Protein AF-A0A7X7H3E6-F1 (afdb_monomer_lite)

Foldseek 3Di:
DQVLCVVVVVCVVVVHDLCVVCVVPPDDSVRNVCSNVVVDDDDVVRVDD

Secondary structure (DSS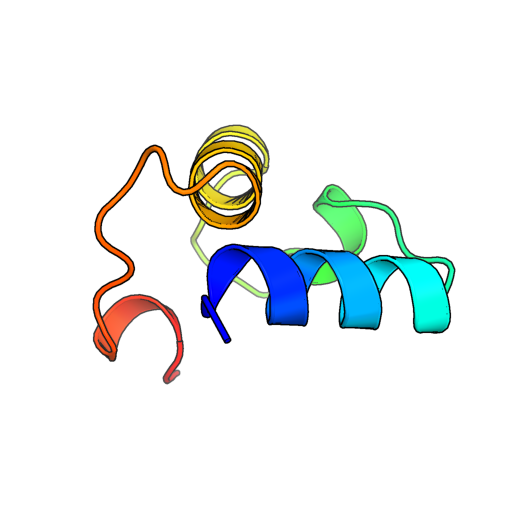P, 8-state):
--HHHHHHHHHHHTT--HHHHTTTSSS-HHHHHHHHTT-S---GGGT--

pLDDT: mean 82.5, std 13.25, range [50.66, 95.94]

Sequence (49 aa):
MKISEALRKERKSLGLTQGQMIKESKISVTHYSKMENGQNRIFIDDLIL

Structure (mmCIF, N/CA/C/O backbone):
data_AF-A0A7X7H3E6-F1
#
_entry.id   AF-A0A7X7H3E6-F1
#
loop_
_atom_site.group_PDB
_atom_site.id
_atom_site.type_symbol
_atom_site.label_atom_id
_atom_site.label_alt_id
_atom_site.label_comp_id
_atom_site.label_asym_id
_atom_site.label_entity_id
_atom_site.label_seq_id
_atom_site.pdbx_PDB_ins_code
_atom_site.Cartn_x
_atom_site.Cartn_y
_atom_site.Cartn_z
_atom_site.occupancy
_atom_site.B_iso_or_equiv
_atom_site.auth_seq_id
_atom_site.auth_comp_id
_atom_site.auth_asym_id
_atom_site.auth_atom_id
_atom_site.pdbx_PDB_model_num
ATOM 1 N N . MET A 1 1 ? -18.288 -10.883 -9.809 1.00 57.44 1 MET A N 1
ATOM 2 C CA . MET 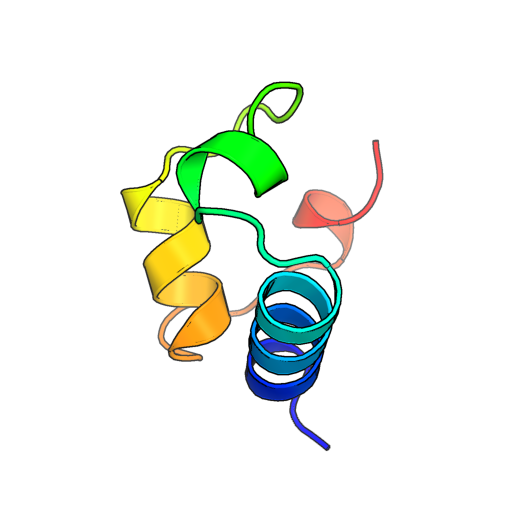A 1 1 ? -17.490 -10.154 -8.797 1.00 57.44 1 MET A CA 1
ATOM 3 C C . MET A 1 1 ? -16.125 -9.874 -9.406 1.00 57.44 1 MET A C 1
ATOM 5 O O . MET A 1 1 ? -15.557 -10.806 -9.964 1.00 57.44 1 MET A O 1
ATOM 9 N N . LYS A 1 2 ? -15.630 -8.629 -9.409 1.00 76.88 2 LYS A N 1
ATOM 10 C CA . LYS A 1 2 ? -14.301 -8.339 -9.978 1.00 76.88 2 LYS A CA 1
ATOM 11 C C . LYS A 1 2 ? -13.221 -8.710 -8.954 1.00 76.88 2 LYS A C 1
ATOM 13 O O . LYS A 1 2 ? -13.373 -8.398 -7.776 1.00 76.88 2 LYS A O 1
ATOM 18 N N . ILE A 1 3 ? -12.131 -9.350 -9.384 1.00 81.62 3 ILE A N 1
ATOM 19 C CA . ILE A 1 3 ? -11.010 -9.759 -8.505 1.00 81.62 3 ILE A CA 1
ATOM 20 C C . ILE A 1 3 ? -10.452 -8.559 -7.719 1.00 81.62 3 ILE A C 1
ATOM 22 O O . ILE A 1 3 ? -10.134 -8.680 -6.540 1.00 81.62 3 ILE A O 1
ATOM 26 N N . SER A 1 4 ? -10.437 -7.375 -8.335 1.00 85.31 4 SER A N 1
ATOM 27 C CA . SER A 1 4 ? -10.054 -6.105 -7.706 1.00 85.31 4 SER A CA 1
ATOM 28 C C . SER A 1 4 ? -10.874 -5.771 -6.453 1.00 85.31 4 SER A C 1
ATOM 30 O O . SER A 1 4 ? -10.337 -5.315 -5.444 1.00 85.31 4 SER A O 1
ATOM 32 N N . GLU A 1 5 ? -12.184 -6.020 -6.496 1.00 87.12 5 GLU A N 1
ATOM 33 C CA . GLU A 1 5 ? -13.092 -5.781 -5.372 1.00 87.12 5 GLU A CA 1
ATOM 34 C C . GLU A 1 5 ? -12.921 -6.843 -4.287 1.00 87.12 5 GLU A C 1
ATOM 36 O O . GLU A 1 5 ? -12.962 -6.511 -3.104 1.00 87.12 5 GLU A O 1
ATOM 41 N N . ALA A 1 6 ? -12.686 -8.098 -4.685 1.00 88.75 6 ALA A N 1
ATOM 42 C CA . ALA A 1 6 ? -12.406 -9.194 -3.764 1.00 88.75 6 ALA A CA 1
ATOM 43 C C . ALA A 1 6 ? -11.121 -8.931 -2.964 1.00 88.75 6 ALA A C 1
ATOM 45 O O . ALA A 1 6 ? -11.161 -8.965 -1.739 1.00 88.75 6 ALA A O 1
ATOM 46 N N . LEU A 1 7 ? -10.028 -8.557 -3.639 1.00 88.00 7 LEU A N 1
ATOM 47 C CA . LEU A 1 7 ? -8.749 -8.194 -3.014 1.00 88.00 7 LEU A CA 1
ATOM 48 C C . LEU A 1 7 ? -8.905 -7.044 -2.015 1.00 88.00 7 LEU A C 1
ATOM 50 O O . LEU A 1 7 ? -8.446 -7.126 -0.876 1.00 88.00 7 LEU A O 1
ATOM 54 N N . ARG A 1 8 ? -9.617 -5.984 -2.413 1.00 91.25 8 ARG A N 1
ATOM 55 C CA . ARG A 1 8 ? -9.885 -4.846 -1.529 1.00 91.25 8 ARG A CA 1
ATOM 56 C C . ARG A 1 8 ? -10.721 -5.247 -0.315 1.00 91.25 8 ARG A C 1
ATOM 58 O O . ARG A 1 8 ? -10.484 -4.733 0.779 1.00 91.25 8 ARG A O 1
ATOM 65 N N . LYS A 1 9 ? -11.730 -6.099 -0.508 1.00 93.12 9 LYS A N 1
ATOM 66 C CA . LYS A 1 9 ? -12.601 -6.573 0.570 1.00 93.12 9 LYS A CA 1
ATOM 67 C C . LYS A 1 9 ? -11.819 -7.438 1.553 1.00 93.12 9 LYS A C 1
ATOM 69 O O . LYS A 1 9 ? -11.915 -7.190 2.749 1.00 93.12 9 LYS A O 1
ATOM 74 N N . GLU A 1 10 ? -11.010 -8.361 1.047 1.00 92.44 10 GLU A N 1
ATOM 75 C CA . GLU A 1 10 ? -10.157 -9.237 1.850 1.00 92.44 10 GLU A CA 1
ATOM 76 C C . GLU A 1 10 ? -9.167 -8.423 2.684 1.00 92.44 10 GLU A C 1
ATOM 78 O O . GLU A 1 10 ? -9.155 -8.519 3.909 1.00 92.44 10 GLU A O 1
ATOM 83 N N . ARG A 1 11 ? -8.432 -7.497 2.052 1.00 94.44 11 ARG A N 1
ATOM 84 C CA . ARG A 1 11 ? -7.498 -6.613 2.761 1.00 94.44 11 ARG A CA 1
ATOM 85 C C . ARG A 1 11 ? -8.180 -5.840 3.893 1.00 94.44 11 ARG A C 1
ATOM 87 O O . ARG A 1 11 ? -7.626 -5.728 4.985 1.00 94.44 11 ARG A O 1
ATOM 94 N N . LYS A 1 12 ? -9.366 -5.277 3.632 1.00 94.88 12 LYS A N 1
ATOM 95 C CA . LYS A 1 12 ? -10.145 -4.553 4.650 1.00 94.88 12 LYS A CA 1
ATOM 96 C C . LYS A 1 12 ? -10.629 -5.480 5.765 1.00 94.88 12 LYS A C 1
ATOM 98 O O . LYS A 1 12 ? -10.592 -5.067 6.917 1.00 94.88 12 LYS A O 1
ATOM 103 N N . SER A 1 13 ? -11.048 -6.700 5.432 1.00 95.94 13 SER A N 1
ATOM 104 C CA . SER A 1 13 ? -11.473 -7.718 6.400 1.00 95.94 13 SER A CA 1
ATOM 105 C C . SER A 1 13 ? -10.343 -8.101 7.355 1.00 95.94 13 SER A C 1
ATOM 107 O O . SER A 1 13 ? -10.572 -8.275 8.545 1.00 95.94 13 SER A O 1
ATOM 109 N N . LEU A 1 14 ? -9.114 -8.168 6.843 1.00 94.38 14 LEU A N 1
ATOM 110 C CA . LEU A 1 14 ? -7.915 -8.470 7.623 1.00 94.38 14 LEU A CA 1
ATOM 111 C C . LEU A 1 14 ? -7.342 -7.247 8.366 1.00 94.38 14 LEU A C 1
ATOM 113 O O . LEU A 1 14 ? -6.368 -7.380 9.102 1.00 94.38 14 LEU A O 1
ATOM 117 N N . GLY A 1 15 ? -7.902 -6.046 8.168 1.00 95.62 15 GLY A N 1
ATOM 118 C CA . GLY A 1 15 ? -7.392 -4.811 8.776 1.00 95.62 15 GLY A CA 1
ATOM 119 C C . GLY A 1 15 ? -6.0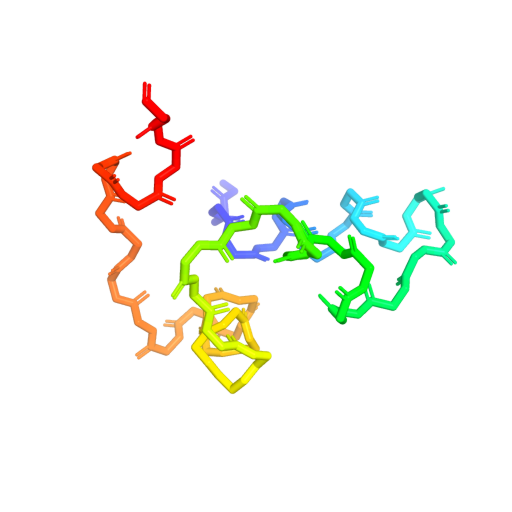05 -4.395 8.272 1.00 95.62 15 GLY A C 1
ATOM 120 O O . GLY A 1 15 ? -5.299 -3.654 8.952 1.00 95.62 15 GLY A O 1
ATOM 121 N N . LEU A 1 16 ? -5.600 -4.867 7.089 1.00 94.25 16 LEU A N 1
ATOM 122 C CA . LEU A 1 16 ? -4.251 -4.673 6.563 1.00 94.25 16 LEU A CA 1
ATOM 123 C C . LEU A 1 16 ? -4.139 -3.422 5.681 1.00 94.25 16 LEU A C 1
ATOM 125 O O . LEU A 1 16 ? -5.052 -3.009 4.951 1.00 94.25 16 LEU A O 1
ATOM 129 N N . THR A 1 17 ? -2.951 -2.828 5.693 1.00 95.25 17 THR A N 1
ATOM 130 C CA . THR A 1 17 ? -2.545 -1.817 4.713 1.00 95.25 17 THR A CA 1
ATOM 131 C C . THR A 1 17 ? -2.152 -2.479 3.389 1.00 95.25 17 THR A C 1
ATOM 133 O O . THR A 1 17 ? -1.809 -3.659 3.340 1.00 95.25 17 THR A O 1
ATOM 136 N N . GLN A 1 18 ? -2.169 -1.722 2.288 1.00 93.00 18 GLN A N 1
ATOM 137 C CA . GLN A 1 18 ? -1.735 -2.246 0.985 1.00 93.00 18 GLN A CA 1
ATOM 138 C C . GLN A 1 18 ? -0.276 -2.728 1.021 1.00 93.00 18 GLN A C 1
ATOM 140 O O . GLN A 1 18 ? 0.030 -3.760 0.443 1.00 93.00 18 GLN A O 1
ATOM 145 N N . GLY A 1 19 ? 0.606 -2.037 1.755 1.00 93.38 19 GLY A N 1
ATOM 146 C CA . GLY A 1 19 ? 2.002 -2.455 1.923 1.00 93.38 19 GLY A CA 1
ATOM 147 C C . GLY A 1 19 ? 2.169 -3.756 2.706 1.00 93.38 19 GLY A C 1
ATOM 148 O O . GLY A 1 19 ? 3.076 -4.525 2.416 1.00 93.38 19 GLY A O 1
ATOM 149 N N . GLN A 1 20 ? 1.275 -4.046 3.654 1.00 93.62 20 GLN A N 1
ATOM 150 C CA . GLN A 1 20 ? 1.299 -5.323 4.371 1.00 93.62 20 GLN A CA 1
ATOM 151 C C . GLN A 1 20 ? 0.859 -6.490 3.484 1.00 93.62 20 GLN A C 1
ATOM 153 O O . GLN A 1 20 ? 1.449 -7.559 3.583 1.00 93.62 20 GLN A O 1
ATOM 158 N N . MET A 1 21 ? -0.106 -6.278 2.581 1.00 91.50 21 MET A N 1
ATOM 159 C CA . MET A 1 21 ? -0.562 -7.315 1.640 1.00 91.50 21 MET A CA 1
ATOM 160 C C . MET A 1 21 ? 0.539 -7.798 0.694 1.00 91.50 21 MET A C 1
ATOM 162 O O . MET A 1 21 ? 0.512 -8.937 0.246 1.00 91.50 21 MET A O 1
ATOM 166 N N . ILE A 1 22 ? 1.496 -6.928 0.377 1.00 91.12 22 ILE A N 1
ATOM 167 C CA . ILE A 1 22 ? 2.531 -7.190 -0.627 1.00 91.12 22 ILE A CA 1
ATOM 168 C C . ILE A 1 22 ? 3.928 -7.325 -0.036 1.00 91.12 22 ILE A C 1
ATOM 170 O O . ILE A 1 22 ? 4.900 -7.333 -0.781 1.00 91.12 22 ILE A O 1
ATOM 174 N N . LYS A 1 23 ? 4.044 -7.407 1.293 1.00 88.94 23 LYS A N 1
ATOM 175 C CA . LYS A 1 23 ? 5.332 -7.379 1.997 1.00 88.94 23 LYS A CA 1
ATOM 176 C C . LYS A 1 23 ? 6.310 -8.449 1.496 1.00 88.94 23 LYS A C 1
ATOM 178 O O . LYS A 1 23 ? 7.511 -8.209 1.479 1.00 88.94 23 LYS A O 1
ATOM 183 N N . GLU A 1 24 ? 5.790 -9.601 1.086 1.00 87.12 24 GLU A N 1
ATOM 184 C CA . GLU A 1 24 ? 6.569 -10.736 0.571 1.00 87.12 24 GLU A CA 1
ATOM 185 C C . GLU A 1 24 ? 6.415 -10.924 -0.946 1.00 87.12 24 GLU A C 1
ATOM 187 O O . GLU A 1 24 ? 6.920 -11.882 -1.523 1.00 87.12 24 GLU A O 1
ATOM 192 N N . SER A 1 25 ? 5.724 -9.999 -1.612 1.00 84.69 25 SER A N 1
ATOM 193 C CA . SER A 1 25 ? 5.549 -10.014 -3.059 1.00 84.69 25 SER A CA 1
ATOM 194 C C . SER A 1 25 ? 6.608 -9.154 -3.752 1.00 84.69 25 SER A C 1
ATOM 196 O O . SER A 1 25 ? 7.191 -8.240 -3.172 1.00 84.69 25 SER A O 1
ATOM 198 N N . LYS A 1 26 ? 6.831 -9.422 -5.040 1.00 86.12 26 LYS A N 1
ATOM 199 C CA . LYS A 1 26 ? 7.714 -8.626 -5.908 1.00 86.12 26 LYS A CA 1
ATOM 200 C C . LYS A 1 26 ? 7.034 -7.363 -6.453 1.00 86.12 26 LYS A C 1
ATOM 202 O O . LYS A 1 26 ? 7.676 -6.576 -7.147 1.00 86.12 26 LYS A O 1
ATOM 207 N N . ILE A 1 27 ? 5.742 -7.171 -6.182 1.00 84.81 27 ILE A N 1
ATOM 208 C CA . ILE A 1 27 ? 4.979 -6.025 -6.685 1.00 84.81 27 ILE A CA 1
ATOM 209 C C . ILE A 1 27 ? 5.110 -4.819 -5.756 1.00 84.81 27 ILE A C 1
ATOM 211 O O . ILE A 1 27 ? 5.226 -4.951 -4.545 1.00 84.81 27 ILE A O 1
ATOM 215 N N . SER A 1 28 ? 5.052 -3.615 -6.321 1.00 89.88 28 SER A N 1
ATOM 216 C CA . SER A 1 28 ? 5.040 -2.379 -5.536 1.00 89.88 28 SER A CA 1
ATOM 217 C C . SER A 1 28 ? 3.644 -2.054 -5.000 1.00 89.88 28 SER A C 1
ATOM 219 O O . SER A 1 28 ? 2.628 -2.476 -5.558 1.00 89.88 28 SER A O 1
ATOM 221 N N . VAL A 1 29 ? 3.569 -1.215 -3.960 1.00 90.62 29 VAL A N 1
ATOM 222 C CA . VAL A 1 29 ? 2.286 -0.727 -3.414 1.00 90.62 29 VAL A CA 1
ATOM 223 C C . VAL A 1 29 ? 1.461 -0.031 -4.499 1.00 90.62 29 VAL A C 1
ATOM 225 O O . VAL A 1 29 ? 0.250 -0.221 -4.584 1.00 90.62 29 VAL A O 1
ATOM 228 N N . THR A 1 30 ? 2.108 0.744 -5.374 1.00 90.75 30 THR A N 1
ATOM 229 C CA . THR A 1 30 ? 1.450 1.403 -6.509 1.00 90.75 30 THR A CA 1
ATOM 230 C C . THR A 1 30 ? 0.858 0.388 -7.485 1.00 90.75 30 THR A C 1
ATOM 232 O O . THR A 1 30 ? -0.257 0.592 -7.963 1.00 90.75 30 THR A O 1
ATOM 235 N N . HIS A 1 31 ? 1.570 -0.708 -7.768 1.00 86.94 31 HIS A N 1
ATOM 236 C CA . HIS A 1 31 ? 1.063 -1.789 -8.612 1.00 86.94 31 HIS A CA 1
ATOM 237 C C . HIS A 1 31 ? -0.163 -2.453 -7.967 1.00 86.94 31 HIS A C 1
ATOM 239 O O . HIS A 1 31 ? -1.221 -2.525 -8.588 1.00 86.94 31 HIS A O 1
ATOM 245 N N . TYR A 1 32 ? -0.071 -2.822 -6.689 1.00 89.25 32 TYR A N 1
ATOM 246 C CA . TYR A 1 32 ? -1.184 -3.408 -5.938 1.00 89.25 32 TYR A CA 1
ATOM 247 C C . TYR A 1 32 ? -2.401 -2.474 -5.837 1.00 89.25 32 TYR A C 1
ATOM 249 O O . TYR A 1 32 ? -3.544 -2.897 -5.995 1.00 89.25 32 TYR A O 1
ATOM 257 N N . SER A 1 33 ? -2.180 -1.169 -5.669 1.00 90.56 33 SER A N 1
ATOM 258 C CA . SER A 1 33 ? -3.256 -0.174 -5.678 1.00 90.56 33 SER A CA 1
ATOM 259 C C . SER A 1 33 ? -3.981 -0.120 -7.028 1.00 90.56 33 SER A C 1
ATOM 261 O O . SER A 1 33 ? -5.212 -0.042 -7.071 1.00 90.56 33 SER A O 1
ATOM 263 N N . LYS A 1 34 ? -3.256 -0.240 -8.150 1.00 88.81 34 LYS A N 1
ATOM 264 C CA . LYS A 1 34 ? -3.870 -0.361 -9.485 1.00 88.81 34 LYS A CA 1
ATOM 265 C C . LYS A 1 34 ? -4.686 -1.650 -9.623 1.00 88.81 34 LYS A C 1
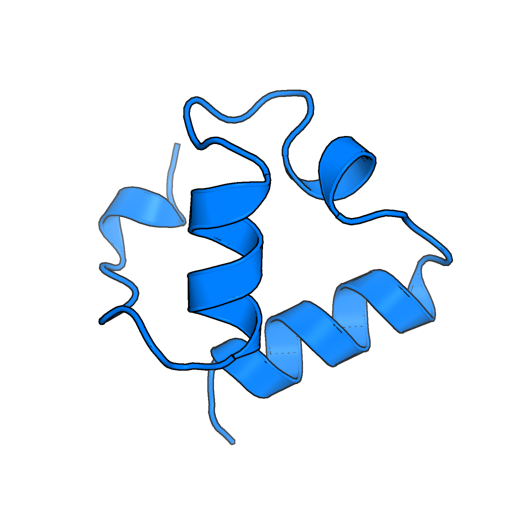ATOM 267 O O . LYS A 1 34 ? -5.752 -1.601 -10.237 1.00 88.81 34 LYS A O 1
ATOM 272 N N . MET A 1 35 ? -4.244 -2.760 -9.022 1.00 87.00 35 MET A N 1
ATOM 273 C CA . MET A 1 35 ? -5.006 -4.018 -8.983 1.00 87.00 35 MET A CA 1
ATOM 274 C C . MET A 1 35 ? -6.320 -3.849 -8.210 1.00 87.00 35 MET A C 1
ATOM 276 O O . MET A 1 35 ? -7.377 -4.182 -8.736 1.00 87.00 35 MET A O 1
ATOM 280 N N . GLU A 1 36 ? -6.300 -3.248 -7.014 1.00 88.44 36 GLU A N 1
ATOM 281 C CA . GLU A 1 36 ? -7.525 -2.984 -6.234 1.00 88.44 36 GLU A CA 1
ATOM 282 C C . GLU A 1 36 ? -8.486 -2.003 -6.922 1.00 88.44 36 GLU A C 1
ATOM 284 O O . GLU A 1 36 ? -9.695 -2.054 -6.697 1.00 88.44 36 GLU A O 1
ATOM 289 N N . ASN A 1 37 ? -7.965 -1.095 -7.749 1.00 86.94 37 ASN A N 1
ATOM 290 C CA . ASN A 1 37 ? -8.759 -0.149 -8.535 1.00 86.94 37 ASN A CA 1
ATOM 291 C C . ASN A 1 37 ? -9.223 -0.719 -9.887 1.00 86.94 37 ASN A C 1
ATOM 293 O O . ASN A 1 37 ? -9.934 -0.031 -10.616 1.00 86.94 37 ASN A O 1
ATOM 297 N N . GLY A 1 38 ? -8.822 -1.947 -10.243 1.00 79.62 38 GLY A N 1
ATOM 298 C CA . GLY A 1 38 ? -9.138 -2.554 -11.539 1.00 79.62 38 GLY A CA 1
ATOM 299 C C . GLY A 1 38 ? -8.512 -1.826 -12.735 1.00 79.62 38 GLY A C 1
ATOM 300 O O . GLY A 1 38 ? -8.986 -1.978 -13.856 1.00 79.62 38 GLY A O 1
ATOM 301 N N . GLN A 1 39 ? -7.472 -1.019 -12.496 1.00 75.00 39 GLN A N 1
ATOM 302 C CA . GLN A 1 39 ? -6.756 -0.234 -13.509 1.00 75.00 39 GLN A CA 1
ATOM 303 C C . GLN A 1 39 ? -5.612 -1.017 -14.174 1.00 75.00 39 GLN A C 1
ATOM 305 O O . GLN A 1 39 ? -5.050 -0.548 -15.158 1.00 75.00 39 GLN A O 1
ATOM 310 N N . ASN A 1 40 ? -5.288 -2.212 -13.668 1.00 66.25 40 ASN A N 1
ATOM 311 C CA . ASN A 1 40 ? -4.402 -3.179 -14.316 1.00 66.25 40 ASN A CA 1
ATOM 312 C C . ASN A 1 40 ? -5.182 -4.464 -14.619 1.00 66.25 40 ASN A C 1
ATOM 314 O O . ASN A 1 40 ? -5.970 -4.917 -13.785 1.00 66.25 40 ASN A O 1
ATOM 318 N N . ARG A 1 41 ? -4.939 -5.077 -15.788 1.00 64.88 41 ARG A N 1
ATOM 319 C CA . ARG A 1 41 ? -5.308 -6.484 -15.999 1.00 64.88 41 ARG A CA 1
ATOM 320 C C . ARG A 1 41 ? -4.479 -7.297 -15.011 1.00 64.88 41 ARG A C 1
ATOM 322 O O . ARG A 1 41 ? -3.260 -7.290 -15.098 1.00 64.88 41 ARG A O 1
ATOM 329 N N . ILE A 1 42 ? -5.152 -7.909 -14.045 1.00 62.88 42 ILE A N 1
ATOM 330 C CA . ILE A 1 42 ? -4.528 -8.829 -13.099 1.00 62.88 42 ILE A CA 1
ATOM 331 C C . ILE A 1 42 ? -4.261 -10.110 -13.887 1.00 62.88 42 ILE A C 1
ATOM 333 O O . ILE A 1 42 ? -5.218 -10.783 -14.279 1.00 62.88 42 ILE A O 1
ATOM 337 N N . PHE A 1 43 ? -2.997 -10.401 -14.189 1.00 61.88 43 PHE A N 1
ATOM 338 C CA . PHE A 1 43 ? -2.630 -11.687 -14.770 1.00 61.88 43 PHE A CA 1
ATOM 339 C C . PHE A 1 43 ? -2.577 -12.720 -13.642 1.00 61.88 43 PHE A C 1
ATOM 341 O O . PHE A 1 43 ? -2.212 -12.396 -12.515 1.00 61.88 43 PHE A O 1
ATOM 348 N N . ILE A 1 44 ? -2.996 -13.959 -13.917 1.00 56.16 44 ILE A N 1
ATOM 349 C CA . ILE A 1 44 ? -2.969 -15.040 -12.914 1.00 56.16 44 ILE A CA 1
ATOM 350 C C . ILE A 1 44 ? -1.535 -15.261 -12.405 1.00 56.16 44 ILE A C 1
ATOM 352 O O . ILE A 1 44 ? -1.345 -15.534 -11.224 1.00 56.16 44 ILE A O 1
ATOM 356 N N . ASP A 1 45 ? -0.542 -15.027 -13.261 1.00 59.53 45 ASP A N 1
ATOM 357 C CA . ASP A 1 45 ? 0.883 -15.102 -12.928 1.00 59.53 45 ASP A CA 1
ATOM 358 C C . ASP A 1 45 ? 1.318 -14.068 -11.868 1.00 59.53 45 ASP A C 1
ATOM 360 O O . ASP A 1 45 ? 2.309 -14.281 -11.182 1.00 59.53 45 ASP A O 1
ATOM 364 N N . ASP A 1 46 ? 0.567 -12.974 -11.671 1.00 57.53 46 ASP A N 1
ATOM 365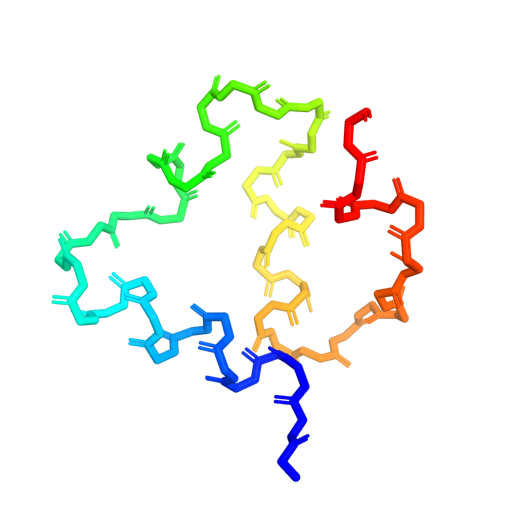 C CA . ASP A 1 46 ? 0.825 -12.001 -10.594 1.00 57.53 46 ASP A CA 1
ATOM 366 C C . ASP A 1 46 ? 0.265 -12.467 -9.231 1.00 57.53 46 ASP A C 1
ATOM 368 O O . ASP A 1 46 ? 0.572 -11.877 -8.192 1.00 57.53 46 ASP A O 1
ATOM 372 N N . LEU A 1 47 ? -0.601 -13.490 -9.227 1.00 62.06 47 LEU A N 1
ATOM 373 C CA . LEU A 1 47 ? -1.283 -14.034 -8.044 1.00 62.06 47 LEU A CA 1
ATOM 374 C C . LEU A 1 47 ? -0.680 -15.355 -7.550 1.00 62.06 47 LEU A C 1
ATOM 376 O O . LEU A 1 47 ? -0.966 -15.754 -6.420 1.00 62.06 47 LEU A O 1
ATOM 380 N N . ILE A 1 48 ? 0.112 -16.039 -8.375 1.00 55.75 48 ILE A N 1
ATOM 381 C CA . ILE A 1 48 ? 0.701 -17.343 -8.060 1.00 55.75 48 ILE A CA 1
ATOM 382 C C . ILE A 1 48 ? 2.222 -17.177 -7.948 1.00 55.75 48 ILE A C 1
ATOM 384 O O . ILE A 1 48 ? 2.868 -16.708 -8.881 1.00 55.75 48 ILE A O 1
ATOM 388 N N . LEU A 1 49 ? 2.760 -17.528 -6.775 1.00 50.66 49 LEU A N 1
ATOM 389 C CA . LEU A 1 49 ? 4.197 -17.655 -6.494 1.00 50.66 49 LEU A CA 1
ATOM 390 C C . LE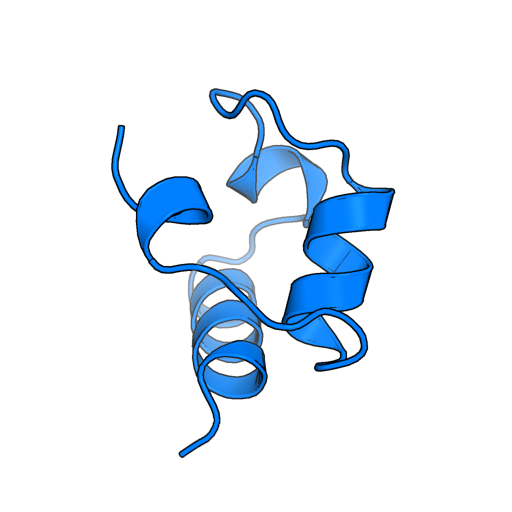U A 1 49 ? 4.786 -18.898 -7.167 1.00 50.66 49 LEU A C 1
ATOM 392 O O . LEU A 1 49 ? 4.120 -19.957 -7.107 1.00 50.66 49 LEU A O 1
#

Radius of gyration: 10.04 Å; chains: 1; bounding box: 25×19×25 Å